Protein AF-A0A3L7PV73-F1 (afdb_monomer_lite)

Secondary structure (DSSP, 8-state):
-----EEHHHHT-SSHHHHHHHHHHTT--EEEEESHHHHH-HHHHTTHHHHHHHTT-EEEEEEPPPTT---SSHHHHHHH-S--

pLDDT: mean 93.8, std 7.85, range [52.0, 98.5]

Structure (mmCIF, N/CA/C/O backbone):
data_AF-A0A3L7PV73-F1
#
_entry.id   AF-A0A3L7PV73-F1
#
loop_
_atom_site.group_PDB
_atom_site.id
_atom_site.type_symbol
_atom_site.label_atom_id
_atom_site.label_alt_id
_atom_site.label_comp_id
_atom_site.label_asym_id
_atom_site.label_entity_id
_atom_site.label_seq_id
_atom_site.pdbx_PDB_ins_code
_atom_site.Cartn_x
_atom_site.Cartn_y
_atom_site.Cartn_z
_atom_site.occupancy
_atom_site.B_iso_or_equiv
_atom_site.auth_seq_id
_atom_site.auth_comp_id
_atom_site.auth_asym_id
_atom_site.auth_atom_id
_atom_site.pdbx_PDB_model_num
ATOM 1 N N . MET A 1 1 ? -6.685 13.237 18.987 1.00 52.00 1 MET A N 1
ATOM 2 C CA . MET A 1 1 ? -6.562 13.013 17.532 1.00 52.00 1 MET A CA 1
ATOM 3 C C . MET A 1 1 ? -5.422 12.036 17.325 1.00 52.00 1 MET A C 1
ATOM 5 O O . MET A 1 1 ? -4.348 12.293 17.847 1.00 52.00 1 MET A O 1
ATOM 9 N N . GLN A 1 2 ? -5.657 10.907 16.656 1.00 58.84 2 GLN A N 1
ATOM 10 C CA . GLN A 1 2 ? -4.567 9.994 16.302 1.00 58.84 2 GLN A CA 1
ATOM 11 C C . GLN A 1 2 ? -3.869 10.552 15.058 1.00 58.84 2 GLN A C 1
ATOM 13 O O . GLN A 1 2 ? -4.499 10.688 14.014 1.00 58.84 2 GLN A O 1
ATOM 18 N N . HIS A 1 3 ? -2.597 10.933 15.191 1.00 82.69 3 HIS A N 1
ATOM 19 C CA . HIS A 1 3 ? -1.773 11.515 14.118 1.00 82.69 3 HIS A CA 1
ATOM 20 C C . HIS A 1 3 ? -0.863 10.456 13.474 1.00 82.69 3 HIS A C 1
ATOM 22 O O . HIS A 1 3 ? 0.275 10.749 13.116 1.00 82.69 3 HIS A O 1
ATOM 28 N N . LEU A 1 4 ? -1.321 9.204 13.390 1.00 93.31 4 LEU A N 1
ATOM 29 C CA . LEU A 1 4 ? -0.525 8.104 12.852 1.00 93.31 4 LEU A CA 1
ATOM 30 C C . LEU A 1 4 ? -1.200 7.511 11.619 1.00 93.31 4 LEU A C 1
ATOM 32 O O . LEU A 1 4 ? -2.368 7.129 11.663 1.00 93.31 4 LEU A O 1
ATOM 36 N N . ALA A 1 5 ? -0.428 7.411 10.542 1.00 95.88 5 ALA A N 1
ATOM 37 C CA . ALA A 1 5 ? -0.776 6.700 9.324 1.00 95.88 5 ALA A CA 1
ATOM 38 C C . ALA A 1 5 ? 0.374 5.769 8.930 1.00 95.88 5 ALA A C 1
ATOM 40 O O . ALA A 1 5 ? 1.526 6.005 9.295 1.00 95.88 5 ALA A O 1
ATOM 41 N N . VAL A 1 6 ? 0.062 4.720 8.172 1.00 96.56 6 VAL A N 1
ATOM 42 C CA . VAL A 1 6 ? 1.050 3.745 7.681 1.00 96.56 6 VAL A CA 1
ATOM 43 C C . VAL A 1 6 ? 1.178 3.846 6.165 1.00 96.56 6 VAL A C 1
ATOM 45 O O . VAL A 1 6 ? 0.182 4.039 5.474 1.00 96.56 6 VAL A O 1
ATOM 48 N N . CYS A 1 7 ? 2.393 3.700 5.632 1.00 96.00 7 CYS A N 1
ATOM 49 C CA . CYS A 1 7 ? 2.600 3.508 4.198 1.00 96.00 7 CYS A CA 1
ATOM 50 C C . CYS A 1 7 ? 2.175 2.087 3.805 1.00 96.00 7 CYS A C 1
ATOM 52 O O . CYS A 1 7 ? 2.736 1.117 4.315 1.00 96.00 7 CYS A O 1
ATOM 54 N N . SER A 1 8 ? 1.208 1.940 2.896 1.00 96.75 8 SER A N 1
ATOM 55 C CA . SER A 1 8 ? 0.659 0.619 2.558 1.00 96.75 8 SER A CA 1
ATOM 56 C C . SER A 1 8 ? 1.689 -0.332 1.936 1.00 96.75 8 SER A C 1
ATOM 58 O O . SER A 1 8 ? 1.567 -1.541 2.114 1.00 96.75 8 SER A O 1
ATOM 60 N N . TRP A 1 9 ? 2.739 0.189 1.282 1.00 93.12 9 TRP A N 1
ATOM 61 C CA . TRP A 1 9 ? 3.859 -0.620 0.775 1.00 93.12 9 TRP A CA 1
ATOM 62 C C . TRP A 1 9 ? 4.531 -1.435 1.891 1.00 93.12 9 TRP A C 1
ATOM 64 O O . TRP A 1 9 ? 4.853 -2.604 1.694 1.00 93.12 9 TRP A O 1
ATOM 74 N N . SER A 1 10 ? 4.657 -0.871 3.097 1.00 92.38 10 SER A N 1
ATOM 75 C CA . SER A 1 10 ? 5.296 -1.544 4.234 1.00 92.38 10 SER A CA 1
ATOM 76 C C . SER A 1 10 ? 4.488 -2.730 4.771 1.00 92.38 10 SER A C 1
ATOM 78 O O . SER A 1 10 ? 5.064 -3.633 5.371 1.00 92.38 10 SER A O 1
ATOM 80 N N . LEU A 1 11 ? 3.166 -2.744 4.566 1.00 94.00 11 LEU A N 1
ATOM 81 C CA . LEU A 1 11 ? 2.284 -3.809 5.061 1.00 94.00 11 LEU A CA 1
ATOM 82 C C . LEU A 1 11 ? 2.216 -5.022 4.125 1.00 94.00 11 LEU A C 1
ATOM 84 O O . LEU A 1 11 ? 1.761 -6.079 4.555 1.00 94.00 11 LEU A O 1
ATOM 88 N N . ARG A 1 12 ? 2.692 -4.885 2.878 1.00 91.38 12 ARG A N 1
ATOM 89 C CA . ARG A 1 12 ? 2.783 -5.960 1.870 1.00 91.38 12 ARG A CA 1
ATOM 90 C C . 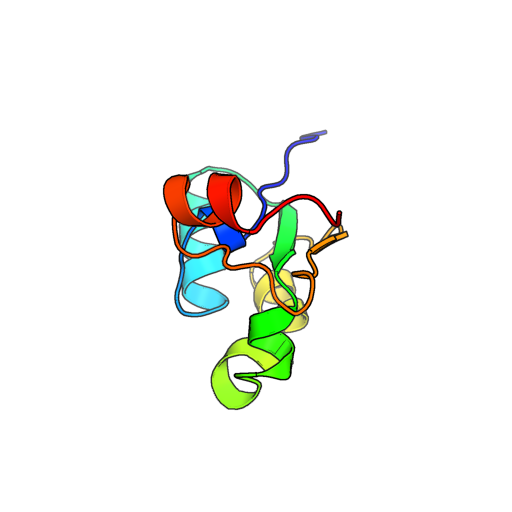ARG A 1 12 ? 1.497 -6.785 1.715 1.00 91.38 12 ARG A C 1
ATOM 92 O O . ARG A 1 12 ? 1.545 -8.005 1.589 1.00 91.38 12 ARG A O 1
ATOM 99 N N . THR A 1 13 ? 0.349 -6.116 1.746 1.00 96.81 13 THR A N 1
ATOM 100 C CA . THR A 1 13 ? -0.966 -6.731 1.528 1.00 96.81 13 THR A CA 1
ATOM 101 C C . THR A 1 13 ? -1.294 -6.800 0.041 1.00 96.81 13 THR A C 1
ATOM 103 O O . THR A 1 13 ? -0.883 -5.933 -0.726 1.00 96.81 13 THR A O 1
ATOM 106 N N . ASP A 1 14 ? -2.071 -7.801 -0.358 1.00 96.44 14 ASP A N 1
ATOM 107 C CA . ASP A 1 14 ? -2.395 -8.110 -1.757 1.00 96.44 14 ASP A CA 1
ATOM 108 C C . ASP A 1 14 ? -3.662 -7.414 -2.285 1.00 96.44 14 ASP A C 1
ATOM 110 O O . ASP A 1 14 ? -3.863 -7.337 -3.496 1.00 96.44 14 ASP A O 1
ATOM 114 N N . SER A 1 15 ? -4.493 -6.862 -1.399 1.00 98.12 15 SER A N 1
ATOM 115 C CA . SER A 1 15 ? -5.756 -6.203 -1.739 1.00 98.12 15 SER A CA 1
ATOM 116 C C . SER A 1 15 ? -6.103 -5.058 -0.773 1.00 98.12 15 SER A C 1
ATOM 118 O O . SER A 1 15 ? -5.574 -5.010 0.346 1.00 98.12 15 SER A O 1
ATOM 120 N N . PRO A 1 16 ? -7.017 -4.140 -1.149 1.00 98.38 16 PRO A N 1
ATOM 121 C CA . PRO A 1 16 ? -7.484 -3.087 -0.245 1.00 98.38 16 PRO A CA 1
ATOM 122 C C . PRO A 1 16 ? -8.218 -3.618 0.995 1.00 98.38 16 PRO A C 1
ATOM 124 O O . PRO A 1 16 ? -8.104 -3.019 2.064 1.00 98.38 16 PRO A O 1
ATOM 127 N N . ASP A 1 17 ? -8.926 -4.746 0.889 1.00 98.31 17 ASP A N 1
ATOM 128 C CA . ASP A 1 17 ? -9.569 -5.394 2.040 1.00 98.31 17 ASP A CA 1
ATOM 129 C C . ASP A 1 17 ? -8.534 -5.987 3.004 1.00 98.31 17 ASP A C 1
ATOM 131 O O . ASP A 1 17 ? -8.600 -5.726 4.206 1.00 98.31 17 ASP A O 1
ATOM 135 N N . ALA A 1 18 ? -7.516 -6.689 2.491 1.00 98.50 18 ALA A N 1
ATOM 136 C CA . ALA A 1 18 ? -6.422 -7.195 3.321 1.00 98.50 18 ALA A CA 1
ATOM 137 C C . ALA A 1 18 ? -5.633 -6.055 3.993 1.00 98.50 18 ALA A C 1
ATOM 139 O O . ALA A 1 18 ? -5.236 -6.168 5.158 1.00 98.50 18 ALA A O 1
ATOM 140 N N . LEU A 1 19 ? -5.443 -4.935 3.284 1.00 98.50 19 LEU A N 1
ATOM 141 C CA . LEU A 1 19 ? -4.876 -3.703 3.837 1.00 98.50 19 LEU A CA 1
ATOM 142 C C . LEU A 1 19 ? -5.740 -3.157 4.978 1.00 98.50 19 LEU A C 1
ATOM 144 O O . LEU A 1 19 ? -5.209 -2.807 6.034 1.00 98.50 19 LEU A O 1
ATOM 148 N N . ALA A 1 20 ? -7.061 -3.110 4.789 1.00 98.38 20 ALA A N 1
ATOM 149 C CA . ALA A 1 20 ? -7.985 -2.652 5.815 1.00 98.38 20 ALA A CA 1
ATOM 150 C C . ALA A 1 20 ? -7.945 -3.536 7.066 1.00 98.38 20 ALA A C 1
ATOM 152 O O . ALA A 1 20 ? -7.831 -3.019 8.178 1.00 98.38 20 ALA A O 1
ATOM 153 N N . ASP A 1 21 ? -7.963 -4.857 6.886 1.00 98.50 21 ASP A N 1
ATOM 154 C CA . ASP A 1 21 ? -7.850 -5.821 7.980 1.00 98.50 21 ASP A CA 1
ATOM 155 C C . ASP A 1 21 ? -6.535 -5.642 8.753 1.00 98.50 21 ASP A C 1
ATOM 157 O O . ASP A 1 21 ? -6.523 -5.679 9.985 1.00 98.50 21 ASP A O 1
ATOM 161 N N . ALA A 1 22 ? -5.416 -5.429 8.052 1.00 98.31 22 ALA A N 1
ATOM 162 C CA . ALA A 1 22 ? -4.118 -5.188 8.680 1.00 98.31 22 ALA A CA 1
ATOM 163 C C . ALA A 1 22 ? -4.102 -3.893 9.502 1.00 98.31 22 ALA A C 1
ATOM 165 O O . ALA A 1 22 ? -3.665 -3.903 10.653 1.00 98.31 22 ALA A O 1
ATOM 166 N N . LEU A 1 23 ? -4.627 -2.800 8.947 1.00 97.69 23 LEU A N 1
ATOM 167 C CA . LEU A 1 23 ? -4.712 -1.510 9.632 1.00 97.69 23 LEU A CA 1
ATOM 168 C C . LEU A 1 23 ? -5.600 -1.584 10.882 1.00 97.69 23 LEU A C 1
ATOM 170 O O . LEU A 1 23 ? -5.209 -1.091 11.941 1.00 97.69 23 LEU A O 1
ATOM 174 N N . HIS A 1 24 ? -6.742 -2.275 10.801 1.00 97.50 24 HIS A N 1
ATOM 175 C CA . HIS A 1 24 ? -7.628 -2.503 11.947 1.00 97.50 24 HIS A CA 1
ATOM 176 C C . HIS A 1 24 ? -6.952 -3.316 13.053 1.00 97.50 24 HIS A C 1
ATOM 178 O O . HIS A 1 24 ? -7.054 -2.933 14.218 1.00 97.50 24 HIS A O 1
ATOM 184 N N . ARG A 1 25 ? -6.197 -4.375 12.719 1.00 97.38 25 ARG A N 1
ATOM 185 C CA . ARG A 1 25 ? -5.406 -5.131 13.715 1.00 97.38 25 ARG A CA 1
ATOM 186 C C . ARG A 1 25 ? -4.363 -4.263 14.423 1.00 97.38 25 ARG A C 1
ATOM 188 O O . ARG A 1 25 ? -4.052 -4.520 15.581 1.00 97.38 25 ARG A O 1
ATOM 195 N N . CYS A 1 26 ? -3.843 -3.241 13.748 1.00 95.25 26 CYS A N 1
ATOM 196 C CA . CYS A 1 26 ? -2.912 -2.273 14.326 1.00 95.25 26 CYS A CA 1
ATOM 197 C C . CYS A 1 26 ? -3.601 -1.120 15.082 1.00 95.25 26 CYS A C 1
ATOM 199 O O . CYS A 1 26 ? -2.905 -0.298 15.674 1.00 95.25 26 CYS A O 1
ATOM 201 N N . GLY A 1 27 ? -4.936 -1.017 15.057 1.00 96.00 27 GLY A N 1
ATOM 202 C CA . GLY A 1 27 ? -5.668 0.125 15.622 1.00 96.00 27 GLY A CA 1
ATOM 203 C C . GLY A 1 27 ? -5.442 1.439 14.860 1.00 96.00 27 GLY A C 1
ATOM 204 O O . GLY A 1 27 ? -5.542 2.520 15.442 1.00 9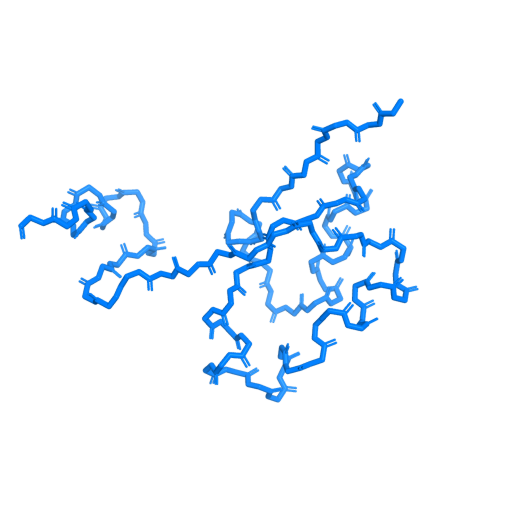6.00 27 GLY A O 1
ATOM 205 N N . ILE A 1 28 ? -5.095 1.356 13.572 1.00 96.25 28 ILE A N 1
ATOM 206 C CA . ILE A 1 28 ? -4.774 2.501 12.716 1.00 96.25 28 ILE A CA 1
ATOM 207 C C . ILE A 1 28 ? -5.907 2.714 11.711 1.00 96.25 28 ILE A C 1
ATOM 209 O O . ILE A 1 28 ? -6.376 1.782 11.065 1.00 96.25 28 ILE A O 1
ATOM 213 N N . HIS A 1 29 ? -6.328 3.969 11.557 1.00 96.56 29 HIS A N 1
ATOM 214 C CA . HIS A 1 29 ? -7.457 4.359 10.700 1.00 96.56 29 HIS A CA 1
ATOM 215 C C . HIS A 1 29 ? -7.056 5.336 9.585 1.00 96.56 29 HIS A C 1
ATOM 217 O O . HIS A 1 29 ? -7.916 5.955 8.957 1.00 96.56 29 HIS A O 1
ATOM 223 N N . ALA A 1 30 ? -5.755 5.496 9.335 1.00 97.44 30 ALA A N 1
ATOM 224 C CA . ALA A 1 30 ? -5.222 6.351 8.284 1.00 97.44 30 ALA A CA 1
ATOM 225 C C . ALA A 1 30 ? -4.070 5.667 7.534 1.00 97.44 30 ALA A C 1
ATOM 227 O O . ALA A 1 30 ? -3.279 4.929 8.126 1.00 97.44 30 ALA A O 1
ATOM 228 N N . VAL A 1 31 ? -3.965 5.914 6.229 1.00 97.88 31 VAL A N 1
ATOM 229 C CA . VAL A 1 31 ? -2.976 5.263 5.359 1.00 97.88 31 VAL A CA 1
ATOM 230 C C . VAL A 1 31 ? -2.421 6.230 4.312 1.00 97.88 31 VAL A C 1
ATOM 232 O O . VAL A 1 31 ? -3.162 7.020 3.726 1.00 97.88 31 VAL A O 1
ATOM 235 N N . GLN A 1 32 ? -1.116 6.145 4.060 1.00 97.94 32 GLN A N 1
ATOM 236 C CA . GLN A 1 32 ? -0.497 6.626 2.828 1.00 97.94 32 GLN A CA 1
ATOM 237 C C . GLN A 1 32 ? -0.543 5.482 1.811 1.00 97.94 32 GLN A C 1
ATOM 239 O O . GLN A 1 32 ? 0.120 4.459 1.995 1.00 97.94 32 GLN A O 1
ATOM 244 N N . LEU A 1 33 ? -1.336 5.631 0.755 1.00 98.00 33 LEU A N 1
ATOM 245 C CA . LEU A 1 33 ? -1.597 4.559 -0.203 1.00 98.00 33 LEU A CA 1
ATOM 246 C C . LEU A 1 33 ? -0.502 4.489 -1.277 1.00 98.00 33 LEU A C 1
ATOM 248 O O . LEU A 1 33 ? -0.262 5.466 -1.979 1.00 98.00 33 LEU A O 1
ATOM 252 N N . ALA A 1 34 ? 0.133 3.333 -1.453 1.00 96.50 34 ALA A N 1
ATOM 253 C CA . ALA A 1 34 ? 0.987 3.063 -2.607 1.00 96.50 34 ALA A CA 1
ATOM 254 C C . ALA A 1 34 ? 0.150 3.086 -3.897 1.00 96.50 34 ALA A C 1
ATOM 256 O O . ALA A 1 34 ? -0.820 2.339 -4.033 1.00 96.50 34 ALA A O 1
ATOM 257 N N . LEU A 1 35 ? 0.518 3.955 -4.838 1.00 96.25 35 LEU A N 1
ATOM 258 C CA . LEU A 1 35 ? -0.276 4.233 -6.037 1.00 96.25 35 LEU A CA 1
ATOM 259 C C . LEU A 1 35 ? 0.073 3.322 -7.218 1.00 96.25 35 LEU A C 1
ATOM 261 O O . LEU A 1 35 ? -0.777 3.116 -8.079 1.00 96.25 35 LEU A O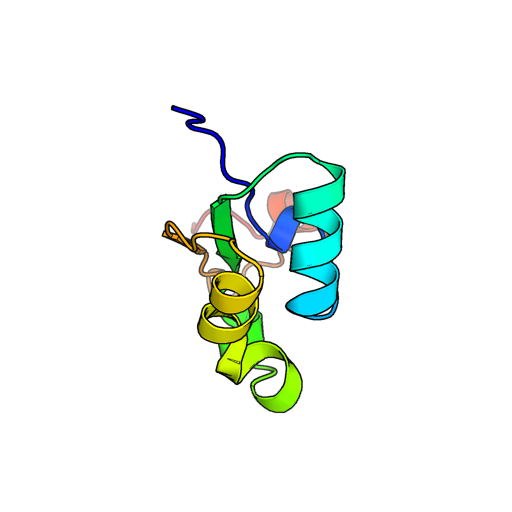 1
ATOM 265 N N . VAL A 1 36 ? 1.274 2.735 -7.249 1.00 93.88 36 VAL A N 1
ATOM 266 C CA . VAL A 1 36 ? 1.706 1.847 -8.346 1.00 93.88 36 VAL A CA 1
ATOM 267 C C . VAL A 1 36 ? 0.742 0.667 -8.545 1.00 93.88 36 VAL A C 1
ATOM 269 O O . VAL A 1 36 ? 0.263 0.501 -9.667 1.00 93.88 36 VAL A O 1
ATOM 272 N N . PRO A 1 37 ? 0.313 -0.077 -7.499 1.00 94.56 37 PRO A N 1
ATOM 273 C CA . PRO A 1 37 ? -0.678 -1.140 -7.676 1.00 94.56 37 PRO A CA 1
ATOM 274 C C . PRO A 1 37 ? -2.025 -0.643 -8.216 1.00 94.56 37 PRO A C 1
ATOM 276 O O . PRO A 1 37 ? -2.687 -1.365 -8.953 1.00 94.56 37 PRO A O 1
ATOM 279 N N . CYS A 1 38 ? -2.429 0.595 -7.909 1.00 95.69 38 CYS A N 1
ATOM 280 C CA . CYS A 1 38 ? -3.677 1.168 -8.428 1.00 95.69 38 CYS A CA 1
ATOM 281 C C . CYS A 1 38 ? -3.639 1.355 -9.953 1.00 95.69 38 CYS A C 1
ATOM 283 O O . CYS A 1 38 ? -4.684 1.293 -10.597 1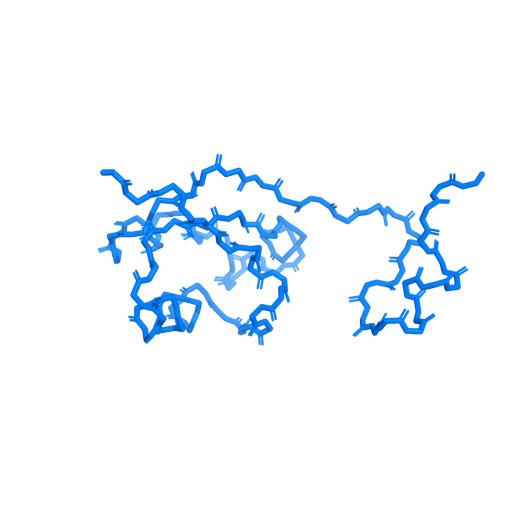.00 95.69 38 CYS A O 1
ATOM 285 N N . VAL A 1 39 ? -2.445 1.575 -10.516 1.00 94.31 39 VAL A N 1
ATOM 286 C CA . VAL A 1 39 ? -2.220 1.759 -11.956 1.00 94.31 39 VAL A CA 1
ATOM 287 C C . VAL A 1 39 ? -1.937 0.429 -12.652 1.00 94.31 39 VAL A C 1
ATOM 289 O O . VAL A 1 39 ? -2.525 0.152 -13.692 1.00 94.31 39 VAL A O 1
ATOM 292 N N . GLU A 1 40 ? -1.060 -0.403 -12.088 1.00 94.69 40 GLU A N 1
ATOM 293 C CA . GLU A 1 40 ? -0.610 -1.654 -12.718 1.00 94.69 40 GLU A CA 1
ATOM 294 C C . GLU A 1 40 ? -1.571 -2.828 -12.492 1.00 94.69 40 GLU A C 1
ATOM 296 O O . GLU A 1 40 ? -1.628 -3.755 -13.297 1.00 94.69 40 GLU A O 1
ATOM 301 N N . GLN A 1 41 ? -2.350 -2.795 -11.408 1.00 96.62 41 GLN A N 1
ATOM 302 C CA . GLN A 1 41 ? -3.290 -3.852 -11.022 1.00 96.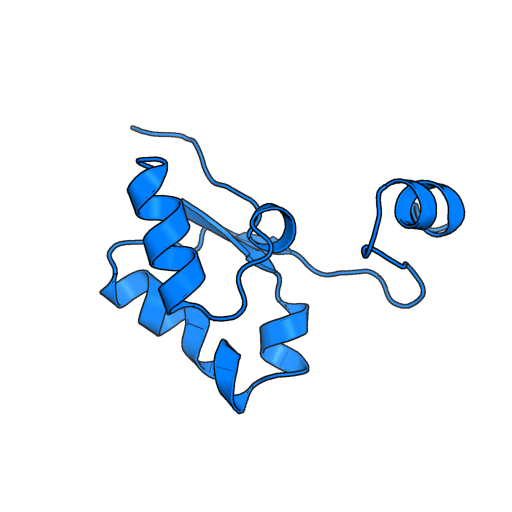62 41 GLN A CA 1
ATOM 303 C C . GLN A 1 41 ? -4.702 -3.281 -10.775 1.00 96.62 41 GLN A C 1
ATOM 305 O O . GLN A 1 41 ? -5.295 -3.505 -9.713 1.00 96.62 41 GLN A O 1
ATOM 310 N N . PRO A 1 42 ? -5.295 -2.556 -11.744 1.00 97.56 42 PRO A N 1
ATOM 311 C CA . PRO A 1 42 ? -6.542 -1.819 -11.539 1.00 97.56 42 PRO A CA 1
ATOM 312 C C . PRO A 1 42 ? -7.743 -2.731 -11.257 1.00 97.56 42 PRO A C 1
ATOM 314 O O . PRO A 1 42 ? -8.684 -2.306 -10.592 1.00 97.56 42 PRO A O 1
ATOM 317 N N . ALA A 1 43 ? -7.706 -3.996 -11.691 1.00 98.06 43 ALA A N 1
ATOM 318 C CA . ALA A 1 43 ? -8.737 -4.981 -11.361 1.00 98.06 43 ALA A CA 1
ATOM 319 C C . ALA A 1 43 ? -8.840 -5.258 -9.847 1.00 98.06 43 ALA A C 1
ATOM 321 O O . ALA A 1 43 ? -9.919 -5.580 -9.360 1.00 98.06 43 ALA A O 1
ATOM 322 N N . ILE A 1 44 ? -7.733 -5.115 -9.111 1.00 98.19 44 ILE A N 1
ATOM 323 C CA . ILE A 1 44 ? -7.660 -5.364 -7.664 1.00 98.19 44 ILE A CA 1
ATOM 324 C C . ILE A 1 44 ? -7.698 -4.038 -6.897 1.00 98.19 44 ILE A C 1
ATOM 326 O O . ILE A 1 44 ? -8.442 -3.887 -5.930 1.00 98.19 44 ILE A O 1
ATOM 330 N N . TRP A 1 45 ? -6.914 -3.054 -7.342 1.00 98.12 45 TRP A N 1
ATOM 331 C CA . TRP A 1 45 ? -6.655 -1.819 -6.598 1.00 98.12 45 TRP A CA 1
ATOM 332 C C . TRP A 1 45 ? -7.365 -0.582 -7.157 1.00 98.12 45 TRP A C 1
ATOM 334 O O . TRP A 1 45 ? -7.353 0.466 -6.514 1.00 98.12 45 TRP A O 1
ATOM 344 N N . GLY A 1 46 ? -8.030 -0.670 -8.312 1.00 97.00 46 GLY A N 1
ATOM 345 C CA . GLY A 1 46 ? -8.617 0.492 -8.993 1.00 97.00 46 GLY A CA 1
ATOM 346 C C . GLY A 1 46 ? -9.678 1.236 -8.175 1.00 97.00 46 GLY A C 1
ATOM 347 O O . GLY A 1 46 ? -9.874 2.432 -8.367 1.00 97.00 46 GLY A O 1
ATOM 348 N N . ASN A 1 47 ? -10.323 0.559 -7.217 1.00 97.44 47 ASN A N 1
ATOM 349 C CA . ASN A 1 47 ? -11.306 1.156 -6.307 1.00 97.44 47 ASN A CA 1
ATOM 350 C C . ASN A 1 47 ? -10.822 1.244 -4.845 1.00 97.44 47 ASN A C 1
ATOM 352 O O . ASN A 1 47 ? -11.630 1.410 -3.92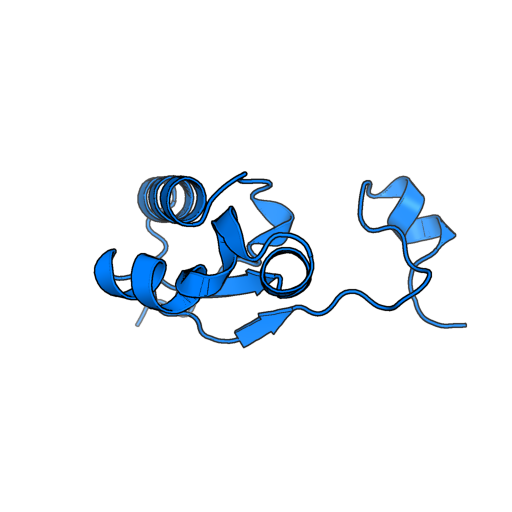6 1.00 97.44 47 ASN A O 1
ATOM 356 N N . ALA A 1 48 ? -9.510 1.131 -4.607 1.00 98.12 48 ALA A N 1
ATOM 357 C CA . ALA A 1 48 ? -8.937 1.012 -3.266 1.00 98.12 48 ALA A CA 1
ATOM 358 C C . ALA A 1 48 ? -9.363 2.146 -2.325 1.00 98.12 48 ALA A C 1
ATOM 360 O O . ALA A 1 48 ? -9.734 1.895 -1.183 1.00 98.12 48 ALA A O 1
ATOM 361 N N . VAL A 1 49 ? -9.379 3.396 -2.802 1.00 98.12 49 VAL A N 1
ATOM 362 C CA . VAL A 1 49 ? -9.761 4.555 -1.977 1.00 98.12 49 VAL A CA 1
ATOM 363 C C . VAL A 1 49 ? -11.203 4.441 -1.476 1.00 98.12 49 VAL A C 1
ATOM 365 O O . VAL A 1 49 ? -11.467 4.712 -0.305 1.00 98.12 49 VAL A O 1
ATOM 368 N N . ALA A 1 50 ? -12.145 4.040 -2.335 1.00 98.31 50 ALA A N 1
ATOM 369 C CA . ALA A 1 50 ? -13.543 3.904 -1.936 1.00 98.31 50 ALA A CA 1
ATOM 370 C C . ALA A 1 50 ? -13.746 2.709 -0.993 1.00 98.31 50 ALA A C 1
ATOM 372 O O . ALA A 1 50 ? -14.468 2.838 -0.007 1.00 98.31 50 ALA A O 1
ATOM 373 N N . GLN A 1 51 ? -13.073 1.584 -1.257 1.00 98.31 51 GLN A N 1
ATOM 374 C CA . GLN A 1 51 ? -13.115 0.396 -0.398 1.00 98.31 51 GLN A CA 1
ATOM 375 C C . GLN A 1 51 ? -12.559 0.695 1.001 1.00 98.31 51 GLN A C 1
ATOM 377 O O . GLN A 1 51 ? -13.237 0.464 1.999 1.00 98.31 51 GLN A O 1
ATOM 382 N N . LEU A 1 52 ? -11.380 1.318 1.090 1.00 98.50 52 LEU A N 1
ATOM 383 C CA . LEU A 1 52 ? -10.779 1.727 2.364 1.00 98.50 52 LEU A CA 1
ATOM 384 C C . LEU A 1 52 ? -11.676 2.714 3.121 1.00 98.50 52 LEU A C 1
ATOM 386 O O . LEU A 1 52 ? -11.888 2.563 4.325 1.00 98.50 52 LEU A O 1
ATOM 390 N N . ARG A 1 53 ? -12.280 3.683 2.421 1.00 98.31 53 ARG A N 1
ATOM 391 C CA . ARG A 1 53 ? -13.230 4.622 3.032 1.00 98.31 53 ARG A CA 1
ATOM 392 C C . ARG A 1 53 ? -14.458 3.909 3.597 1.00 98.31 53 ARG A C 1
ATOM 394 O O . ARG A 1 53 ? -14.864 4.219 4.713 1.00 98.31 53 ARG A O 1
ATOM 401 N N . ALA A 1 54 ? -15.027 2.948 2.867 1.00 98.44 54 ALA A N 1
ATOM 402 C CA . ALA A 1 54 ? -16.151 2.140 3.346 1.00 98.44 54 ALA A CA 1
ATOM 403 C C . ALA A 1 54 ? -15.788 1.319 4.599 1.00 98.44 54 ALA A C 1
ATOM 405 O O . ALA A 1 54 ? -16.644 1.048 5.436 1.00 98.44 54 ALA A O 1
ATOM 406 N N . ARG A 1 55 ? -14.501 0.993 4.768 1.00 98.12 55 ARG A N 1
ATOM 407 C CA . ARG A 1 55 ? -13.923 0.332 5.948 1.00 98.12 55 ARG A CA 1
ATOM 408 C C . ARG A 1 55 ? -13.521 1.305 7.072 1.00 98.12 55 ARG A C 1
ATOM 410 O O . ARG A 1 55 ? -12.893 0.886 8.045 1.00 98.12 55 ARG A O 1
ATOM 417 N N . GLY A 1 56 ? -13.857 2.593 6.962 1.00 97.69 56 GLY A N 1
ATOM 418 C CA . GLY A 1 56 ? -13.536 3.612 7.967 1.00 97.69 56 GLY A CA 1
ATOM 419 C C . GLY A 1 56 ? -12.058 4.013 8.007 1.00 97.69 56 GLY A C 1
ATOM 420 O O . GLY A 1 56 ? -11.571 4.445 9.050 1.00 97.69 56 GLY A O 1
ATOM 421 N N . ILE A 1 57 ? -11.333 3.845 6.898 1.00 97.94 57 ILE A N 1
ATOM 422 C CA . ILE A 1 57 ? -9.915 4.195 6.774 1.00 97.94 57 ILE A CA 1
ATOM 423 C C . ILE A 1 57 ? -9.773 5.430 5.887 1.00 97.94 57 ILE A C 1
ATOM 425 O O . ILE A 1 57 ? -10.277 5.484 4.764 1.00 97.94 57 ILE A O 1
ATOM 429 N N . THR A 1 58 ? -9.047 6.425 6.387 1.00 97.75 58 THR A N 1
ATOM 430 C CA . THR A 1 58 ? -8.745 7.657 5.653 1.00 97.75 58 THR A CA 1
ATOM 431 C C . THR A 1 58 ? -7.463 7.491 4.844 1.00 97.75 58 THR A C 1
ATOM 433 O O . THR A 1 58 ? -6.395 7.256 5.405 1.00 97.75 58 THR A O 1
ATOM 436 N N . VAL A 1 59 ? -7.533 7.666 3.525 1.00 97.62 59 VAL A N 1
ATOM 437 C CA . VAL A 1 59 ? -6.330 7.817 2.691 1.00 97.62 59 VAL A CA 1
ATOM 438 C C . VAL A 1 59 ? -5.845 9.261 2.822 1.00 97.62 59 VAL A C 1
ATOM 440 O O . VAL A 1 59 ? -6.527 10.175 2.365 1.00 97.62 59 VAL A O 1
ATOM 443 N N . VAL A 1 60 ? -4.708 9.472 3.489 1.00 97.31 60 VAL A N 1
ATOM 444 C CA . VAL A 1 60 ? -4.190 10.816 3.823 1.00 97.31 60 VAL A CA 1
ATOM 445 C C . VAL A 1 60 ? -3.162 11.338 2.819 1.00 97.31 60 VAL A C 1
ATOM 447 O O . VAL A 1 60 ? -2.984 12.545 2.691 1.00 97.31 60 VAL A O 1
ATOM 450 N N . SER A 1 61 ? -2.499 10.440 2.094 1.00 97.00 61 SER A N 1
ATOM 451 C CA . SER A 1 61 ? -1.533 10.758 1.040 1.00 97.00 61 SER A CA 1
ATOM 452 C C . SER A 1 61 ? -1.348 9.555 0.109 1.00 97.00 61 SER A C 1
ATOM 454 O O . SER A 1 61 ? -1.864 8.463 0.369 1.00 97.00 61 SER A O 1
ATOM 456 N N . GLY A 1 62 ? -0.620 9.757 -0.989 1.00 96.44 62 GLY A N 1
ATOM 457 C CA . GLY A 1 62 ? -0.213 8.702 -1.912 1.00 96.44 62 GLY A CA 1
ATOM 458 C C . GLY A 1 62 ? 1.308 8.563 -1.961 1.00 96.44 62 GLY A C 1
ATOM 459 O O . GLY A 1 62 ? 2.019 9.554 -1.821 1.00 96.44 62 GLY A O 1
ATOM 460 N N . MET A 1 63 ? 1.798 7.344 -2.173 1.00 94.75 63 MET A N 1
ATOM 461 C CA . MET A 1 63 ? 3.208 7.045 -2.422 1.00 94.75 63 MET A CA 1
ATOM 462 C C . MET A 1 63 ? 3.392 6.593 -3.868 1.00 94.75 63 MET A C 1
ATOM 464 O O . MET A 1 63 ? 2.720 5.669 -4.329 1.00 94.75 63 MET A O 1
ATOM 468 N N . LEU A 1 64 ? 4.302 7.257 -4.573 1.00 90.62 64 LEU A N 1
ATOM 469 C CA . LEU A 1 64 ? 4.757 6.879 -5.906 1.00 90.62 64 LEU A CA 1
ATOM 470 C C . LEU A 1 64 ? 6.133 6.226 -5.780 1.00 90.62 64 LEU A C 1
ATOM 472 O O . LEU A 1 64 ? 6.961 6.704 -5.008 1.00 90.62 64 LEU A O 1
ATOM 476 N N . ALA A 1 65 ? 6.370 5.169 -6.553 1.00 89.81 65 ALA A N 1
ATOM 477 C CA . ALA A 1 65 ? 7.715 4.646 -6.752 1.00 89.81 65 ALA A CA 1
ATOM 478 C C . ALA A 1 65 ? 8.346 5.343 -7.961 1.00 89.81 65 ALA A C 1
ATOM 480 O O . ALA A 1 65 ? 7.677 5.559 -8.976 1.00 89.81 65 ALA A O 1
ATOM 481 N N . THR A 1 66 ? 9.625 5.690 -7.859 1.00 91.44 66 THR A N 1
ATOM 482 C CA . THR A 1 66 ? 10.381 6.239 -8.985 1.00 91.44 66 THR A CA 1
ATOM 483 C C . THR A 1 66 ? 10.649 5.141 -10.009 1.00 91.44 66 THR A C 1
ATOM 485 O O . THR A 1 66 ? 11.048 4.030 -9.661 1.00 91.44 66 THR A O 1
ATOM 488 N N . VAL A 1 67 ? 10.466 5.455 -11.290 1.00 89.06 67 VAL A N 1
ATOM 489 C CA . VAL A 1 67 ? 10.819 4.536 -12.378 1.00 89.06 67 VAL A CA 1
ATOM 490 C C . VAL A 1 67 ? 12.313 4.207 -12.317 1.00 89.06 67 VAL A C 1
ATOM 492 O O . VAL A 1 67 ? 13.142 5.110 -12.250 1.00 89.06 67 VAL A O 1
ATOM 495 N N . GLY A 1 68 ? 12.645 2.915 -12.374 1.00 88.75 68 GLY A N 1
ATOM 496 C CA . GLY A 1 68 ? 14.023 2.414 -12.324 1.00 88.75 68 GLY A CA 1
ATOM 497 C C . GLY A 1 68 ? 14.528 2.057 -10.921 1.00 88.75 68 GLY A C 1
ATOM 498 O O . GLY A 1 68 ? 15.572 1.420 -10.814 1.00 88.75 68 GLY A O 1
ATOM 499 N N . GLU A 1 69 ? 13.786 2.400 -9.866 1.00 92.56 69 GLU A N 1
ATOM 500 C CA . GLU A 1 69 ? 14.106 2.009 -8.491 1.00 92.56 69 GLU A CA 1
ATOM 501 C C . GLU A 1 69 ? 13.356 0.721 -8.106 1.00 92.56 69 GLU A C 1
ATOM 503 O O . GLU A 1 69 ? 12.158 0.573 -8.360 1.00 92.56 69 GLU A O 1
ATOM 508 N N . ASP A 1 70 ? 14.055 -0.219 -7.470 1.00 91.38 70 ASP A N 1
ATOM 509 C CA . ASP A 1 70 ? 13.509 -1.488 -6.992 1.00 91.38 70 ASP A CA 1
ATOM 510 C C . ASP A 1 70 ? 13.274 -1.441 -5.476 1.00 91.38 70 ASP A C 1
ATOM 512 O O . ASP A 1 70 ? 14.179 -1.628 -4.657 1.00 91.38 70 ASP A O 1
ATOM 516 N N . TYR A 1 71 ? 12.008 -1.255 -5.107 1.00 89.25 71 TYR A N 1
ATOM 517 C CA . TYR A 1 71 ? 11.523 -1.278 -3.730 1.00 89.25 71 TYR A CA 1
ATOM 518 C C . TYR A 1 71 ? 11.055 -2.677 -3.285 1.00 89.25 71 TYR A C 1
ATOM 520 O O . TYR A 1 71 ? 10.091 -2.792 -2.533 1.00 89.25 71 TYR A O 1
ATOM 528 N N . SER A 1 72 ? 11.655 -3.770 -3.757 1.00 88.88 72 SER A N 1
ATOM 529 C CA . SER A 1 72 ? 11.286 -5.126 -3.316 1.00 88.88 72 SER A CA 1
ATOM 530 C C . SER A 1 72 ? 11.928 -5.522 -1.980 1.00 88.88 72 SER A C 1
ATOM 532 O O . SER A 1 72 ? 11.316 -6.235 -1.177 1.00 88.88 72 SER A O 1
ATOM 534 N N . THR A 1 73 ? 13.148 -5.047 -1.709 1.00 90.25 73 THR A N 1
ATOM 535 C CA . THR A 1 73 ? 13.938 -5.369 -0.512 1.00 90.25 73 THR A CA 1
ATOM 536 C C . THR A 1 73 ? 14.734 -4.158 -0.024 1.00 90.25 73 THR A C 1
ATOM 538 O O . THR A 1 73 ? 14.997 -3.228 -0.776 1.00 90.25 73 THR A O 1
ATOM 541 N N . LEU A 1 74 ? 15.186 -4.170 1.235 1.00 91.06 74 LEU A N 1
ATOM 542 C CA . LEU A 1 74 ? 16.086 -3.115 1.726 1.00 91.06 74 LEU A CA 1
ATOM 543 C C . LEU A 1 74 ? 17.404 -3.069 0.934 1.00 91.06 74 LEU A C 1
ATOM 545 O O . LEU A 1 74 ? 17.906 -1.987 0.656 1.00 91.06 74 LEU A O 1
ATOM 549 N N . GLN A 1 75 ? 17.920 -4.233 0.524 1.00 95.06 75 GLN A N 1
ATOM 550 C CA . GLN A 1 75 ? 19.132 -4.336 -0.289 1.00 95.06 75 GLN A CA 1
ATOM 551 C C . GLN A 1 75 ? 18.940 -3.718 -1.683 1.00 95.06 75 GLN A C 1
ATOM 553 O O . GLN A 1 75 ? 19.806 -2.994 -2.163 1.00 95.06 75 GLN A O 1
ATOM 558 N N . SER A 1 76 ? 17.809 -3.974 -2.345 1.00 94.06 76 SER A N 1
ATOM 559 C CA . SER A 1 76 ? 17.520 -3.380 -3.655 1.00 94.06 76 SER A CA 1
ATOM 560 C C . SER A 1 76 ? 17.290 -1.871 -3.552 1.00 94.06 76 SER A C 1
ATOM 562 O O . SER A 1 76 ? 17.762 -1.131 -4.414 1.00 94.06 76 SER A O 1
ATOM 564 N N . ILE A 1 77 ? 16.661 -1.404 -2.466 1.00 92.38 77 ILE A N 1
ATOM 565 C CA . ILE A 1 77 ? 16.503 0.027 -2.171 1.00 92.38 77 ILE A CA 1
ATOM 566 C C . ILE A 1 77 ? 17.869 0.698 -2.007 1.00 92.38 77 ILE A C 1
ATOM 568 O O . ILE A 1 77 ? 18.083 1.765 -2.566 1.00 92.38 77 ILE A O 1
ATOM 572 N N . GLU A 1 78 ? 18.810 0.080 -1.293 1.00 94.12 78 GLU A N 1
ATOM 573 C CA . GLU A 1 78 ? 20.173 0.611 -1.149 1.00 94.12 78 GLU A CA 1
ATOM 574 C C . GLU A 1 78 ? 20.895 0.734 -2.503 1.00 94.12 78 GLU A C 1
ATOM 576 O O . GLU A 1 78 ? 21.577 1.727 -2.771 1.00 94.12 78 GLU A O 1
ATOM 581 N N . LEU A 1 79 ? 20.741 -0.272 -3.368 1.00 94.75 79 LEU A N 1
ATOM 582 C CA . LEU A 1 79 ? 21.422 -0.324 -4.661 1.00 94.75 79 LEU A CA 1
ATOM 583 C C . LEU A 1 79 ? 20.832 0.646 -5.687 1.00 94.75 79 LEU A C 1
ATOM 585 O O . LEU A 1 79 ? 21.583 1.264 -6.445 1.00 94.75 79 LEU A O 1
ATOM 589 N N . THR A 1 80 ? 19.504 0.739 -5.734 1.00 94.25 80 THR A N 1
ATOM 590 C CA . THR A 1 80 ? 18.776 1.401 -6.826 1.00 94.25 80 THR A CA 1
ATOM 591 C C . THR A 1 80 ? 18.122 2.714 -6.418 1.00 94.25 80 THR A C 1
ATOM 593 O O . THR A 1 80 ? 17.886 3.546 -7.283 1.00 94.25 80 THR A O 1
ATOM 596 N N . GLY A 1 81 ? 17.843 2.912 -5.129 1.00 91.06 81 GLY A N 1
ATOM 597 C CA . GLY A 1 81 ? 17.106 4.062 -4.624 1.00 91.06 81 GLY A CA 1
ATOM 598 C C . GLY A 1 81 ? 17.944 5.331 -4.483 1.00 91.06 81 GLY A C 1
ATOM 599 O O . GLY A 1 81 ? 19.164 5.296 -4.299 1.00 91.06 81 GLY A O 1
ATOM 600 N N . GLY A 1 82 ? 17.246 6.465 -4.501 1.00 87.12 82 GLY A N 1
ATOM 601 C CA . GLY A 1 82 ? 17.829 7.785 -4.310 1.00 87.12 82 GLY A CA 1
ATOM 602 C C . GLY A 1 82 ? 18.422 8.311 -5.605 1.00 87.12 82 GLY A C 1
ATOM 603 O O . GLY A 1 82 ? 19.644 8.377 -5.712 1.00 87.12 82 GLY A O 1
ATOM 604 N N . VAL A 1 83 ? 17.537 8.657 -6.554 1.00 75.75 83 VAL A N 1
ATOM 605 C CA . VAL A 1 83 ? 17.797 9.388 -7.814 1.00 75.75 83 VAL A CA 1
ATOM 606 C C . VAL A 1 83 ? 19.186 10.035 -7.834 1.00 75.75 83 VAL A C 1
ATOM 608 O O . VAL A 1 83 ? 19.442 10.992 -7.098 1.00 75.75 83 VAL A O 1
ATOM 611 N N . ARG A 1 84 ? 20.071 9.482 -8.666 1.00 64.88 84 ARG A N 1
ATOM 612 C CA . ARG A 1 84 ? 21.450 9.942 -8.870 1.00 64.88 84 ARG A CA 1
ATOM 613 C C . ARG A 1 84 ? 21.591 10.677 -10.193 1.00 64.88 84 ARG A C 1
ATOM 615 O O . ARG A 1 84 ? 20.917 10.260 -11.161 1.00 64.88 84 ARG A O 1
#

Radius of gyration: 13.43 Å; chains: 1; bounding box: 38×21×30 Å

Sequence (84 aa):
MQHLAVCSWSLRTDSPDALADALHRCGIHAVQLALVPCVEQPAIWGNAVAQLRARGITVVSGMLATVGEDYSTLQSIELTGGVR

Foldseek 3Di:
DDPDEEELVVVPDDALVSSLVVCVVVVHQEYAYECVCCVPVVVGCVCSCVSSVVSNHHHPHYDYDDPQQDPPDPVSCVVGNDDD